Protein AF-A0A5N7ZE66-F1 (afdb_monomer_lite)

Radius of gyration: 21.34 Å; chains: 1; bounding box: 49×38×44 Å

Secondary structure (DSSP, 8-state):
-PPPPHHHHHHHHHHHHTT----PPP--SS--SS-S-TT-GGG-HHHHHHHHHHHHHTT---SS--S-TTTT---HHHHHHH--

Structure (mmCIF, N/CA/C/O backbone):
data_AF-A0A5N7ZE66-F1
#
_entry.id   AF-A0A5N7ZE66-F1
#
loop_
_atom_site.group_PDB
_atom_site.id
_atom_site.type_symbol
_atom_site.label_atom_id
_atom_site.label_alt_id
_atom_site.label_comp_id
_atom_site.label_asym_id
_atom_site.label_entity_id
_atom_site.label_seq_id
_atom_site.pdbx_PDB_ins_code
_atom_site.Cartn_x
_atom_site.Cartn_y
_atom_site.Cartn_z
_atom_site.occupancy
_atom_site.B_iso_or_equiv
_atom_site.auth_seq_id
_atom_site.auth_comp_id
_atom_site.auth_asym_id
_atom_site.auth_atom_id
_atom_site.pdbx_PDB_model_num
ATOM 1 N N . MET A 1 1 ? 25.614 20.403 -2.533 1.00 63.78 1 MET A N 1
ATOM 2 C CA . MET A 1 1 ? 24.746 19.270 -2.937 1.00 63.78 1 MET A CA 1
ATOM 3 C C . MET A 1 1 ? 25.580 17.998 -2.981 1.00 63.78 1 MET A C 1
ATOM 5 O O . MET A 1 1 ? 26.673 18.042 -3.531 1.00 63.78 1 MET A O 1
ATOM 9 N N . LYS A 1 2 ? 25.125 16.886 -2.387 1.00 81.00 2 LYS A N 1
ATOM 10 C CA . LYS A 1 2 ? 25.824 15.592 -2.513 1.00 81.00 2 LYS A CA 1
ATOM 11 C C . LYS A 1 2 ? 25.631 15.054 -3.938 1.00 81.00 2 LYS A C 1
ATOM 13 O O . LYS A 1 2 ? 24.515 15.092 -4.450 1.00 81.00 2 LYS A O 1
ATOM 18 N N . ARG A 1 3 ? 26.703 14.576 -4.577 1.00 88.12 3 ARG A N 1
ATOM 19 C CA . ARG A 1 3 ? 26.639 13.956 -5.911 1.00 88.12 3 ARG A CA 1
ATOM 20 C C . ARG A 1 3 ? 25.879 12.631 -5.815 1.00 88.12 3 ARG A C 1
ATOM 22 O O . ARG A 1 3 ? 26.128 11.851 -4.898 1.00 88.12 3 ARG A O 1
ATOM 29 N N . PHE A 1 4 ? 24.964 12.381 -6.748 1.00 92.81 4 PHE A N 1
ATOM 30 C CA . PHE A 1 4 ? 24.232 11.117 -6.794 1.00 92.81 4 PHE A CA 1
ATOM 31 C C . PHE A 1 4 ? 25.204 9.940 -7.044 1.00 92.81 4 PHE A C 1
ATOM 33 O O . PHE A 1 4 ? 26.106 10.083 -7.879 1.00 92.81 4 PHE A O 1
ATOM 40 N N . PRO A 1 5 ? 25.078 8.800 -6.334 1.00 96.69 5 PRO A N 1
ATOM 41 C CA . PRO A 1 5 ? 26.032 7.694 -6.442 1.00 96.69 5 PRO A CA 1
ATOM 42 C C . PRO A 1 5 ? 26.123 7.101 -7.856 1.00 96.69 5 PRO A C 1
ATOM 44 O O . PRO A 1 5 ? 25.113 6.730 -8.452 1.00 96.69 5 PRO A O 1
ATOM 47 N N . VAL A 1 6 ? 27.349 6.923 -8.363 1.00 96.44 6 VAL A N 1
ATOM 48 C CA . VAL A 1 6 ? 27.615 6.393 -9.720 1.00 96.44 6 VAL A CA 1
ATOM 49 C C . VAL A 1 6 ? 27.014 4.998 -9.925 1.00 96.44 6 VAL A C 1
ATOM 51 O O . VAL A 1 6 ? 26.451 4.717 -10.982 1.00 96.44 6 VAL A O 1
ATOM 54 N N . SER A 1 7 ? 27.065 4.140 -8.902 1.00 97.12 7 SER A N 1
ATOM 55 C CA . SER A 1 7 ? 26.487 2.790 -8.944 1.00 97.12 7 SER A CA 1
ATOM 56 C C . SER A 1 7 ? 24.966 2.795 -9.133 1.00 97.12 7 SER A C 1
ATOM 58 O O . SER A 1 7 ? 24.424 1.909 -9.794 1.00 97.12 7 SER A O 1
ATOM 60 N N . LEU A 1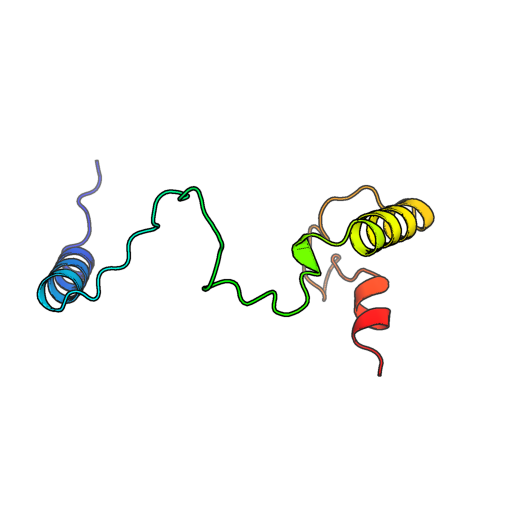 8 ? 24.270 3.798 -8.588 1.00 97.19 8 LEU A N 1
ATOM 61 C CA . LEU A 1 8 ? 22.831 3.966 -8.777 1.00 97.19 8 LEU A CA 1
ATOM 62 C C . LEU A 1 8 ? 22.523 4.538 -10.164 1.00 97.19 8 LEU A C 1
ATOM 64 O O . LEU A 1 8 ? 21.607 4.043 -10.820 1.00 97.19 8 LEU A O 1
ATOM 68 N N . SER A 1 9 ? 23.316 5.499 -10.654 1.00 96.56 9 SER A N 1
ATOM 69 C CA . SER A 1 9 ? 23.180 6.020 -12.024 1.00 96.56 9 SER A CA 1
ATOM 70 C C . SER A 1 9 ? 23.305 4.915 -13.071 1.00 96.56 9 SER A C 1
ATOM 72 O O . SER A 1 9 ? 22.472 4.828 -13.971 1.00 96.56 9 SER A O 1
ATOM 74 N N . ALA A 1 10 ? 24.299 4.034 -12.924 1.00 97.44 10 ALA A N 1
ATOM 75 C CA . ALA A 1 10 ? 24.518 2.922 -13.847 1.00 97.44 10 ALA A CA 1
ATOM 76 C C . ALA A 1 10 ? 23.326 1.944 -13.866 1.00 97.44 10 ALA A C 1
ATOM 78 O O . ALA A 1 10 ? 22.885 1.510 -14.930 1.00 97.44 10 ALA A O 1
ATOM 79 N N . LYS A 1 11 ? 22.739 1.640 -12.696 1.00 97.81 11 LYS A N 1
ATOM 80 C CA . LYS A 1 11 ? 21.530 0.802 -12.601 1.00 97.81 11 LYS A CA 1
ATOM 81 C C . LYS A 1 11 ? 20.321 1.454 -13.275 1.00 97.81 11 LYS A C 1
ATOM 83 O O . LYS A 1 11 ? 19.578 0.758 -13.961 1.00 97.81 11 LYS A O 1
ATOM 88 N N . LEU A 1 12 ? 20.127 2.765 -13.111 1.00 97.75 12 LEU A N 1
ATOM 89 C CA . LEU A 1 12 ? 19.049 3.494 -13.791 1.00 97.75 12 LEU A CA 1
ATOM 90 C C . LEU A 1 12 ? 19.225 3.456 -15.313 1.00 97.75 12 LEU A C 1
ATOM 92 O O . LEU A 1 12 ? 18.279 3.117 -16.015 1.00 97.75 12 LEU A O 1
ATOM 96 N N . GLN A 1 13 ? 20.440 3.707 -15.812 1.00 97.56 13 GLN A N 1
ATOM 97 C CA . GLN A 1 13 ? 20.755 3.626 -17.243 1.00 97.56 13 GLN A CA 1
ATOM 98 C C . GLN A 1 13 ? 20.480 2.234 -17.817 1.00 97.56 13 GLN A C 1
ATOM 100 O O . GLN A 1 13 ? 19.864 2.126 -18.873 1.00 97.56 13 GLN A O 1
ATOM 105 N N . SER A 1 14 ? 20.860 1.171 -17.100 1.00 98.19 14 SER A N 1
ATOM 106 C CA . SER A 1 14 ? 20.550 -0.206 -17.498 1.00 98.19 14 SER A CA 1
ATOM 107 C C . SER A 1 14 ? 19.041 -0.442 -17.626 1.00 98.19 14 SER A C 1
ATOM 109 O O . SER A 1 14 ? 18.607 -1.047 -18.602 1.00 98.19 14 SER A O 1
ATOM 111 N N . ARG A 1 15 ? 18.223 0.081 -16.698 1.00 98.19 15 ARG A N 1
ATOM 112 C CA . ARG A 1 15 ? 16.755 -0.020 -16.783 1.00 98.19 15 ARG A CA 1
ATOM 113 C C . ARG A 1 15 ? 16.186 0.770 -17.958 1.00 98.19 15 ARG A C 1
ATOM 115 O O . ARG A 1 15 ? 15.273 0.269 -18.608 1.00 98.19 15 ARG A O 1
ATOM 122 N N . THR A 1 16 ? 16.718 1.957 -18.244 1.00 98.12 16 THR A N 1
ATOM 123 C CA . THR A 1 16 ? 16.323 2.750 -19.418 1.00 98.12 16 THR A CA 1
ATOM 124 C C . THR A 1 16 ? 16.667 2.025 -20.717 1.00 98.12 16 THR A C 1
ATOM 126 O O . THR A 1 16 ? 15.811 1.918 -21.587 1.00 98.12 16 THR A O 1
ATOM 129 N N . ALA A 1 17 ? 17.878 1.469 -20.829 1.00 98.31 17 ALA A N 1
ATOM 130 C CA . ALA A 1 17 ? 18.355 0.783 -22.032 1.00 98.31 17 ALA A CA 1
ATOM 131 C C . ALA A 1 17 ? 17.499 -0.435 -22.421 1.00 98.31 17 ALA A C 1
ATOM 133 O O . ALA A 1 17 ? 17.402 -0.761 -23.599 1.00 98.31 17 ALA A O 1
ATOM 134 N N . VAL A 1 18 ? 16.860 -1.087 -21.443 1.00 98.25 18 VAL A N 1
ATOM 135 C CA . VAL A 1 18 ? 15.972 -2.243 -21.667 1.00 98.25 18 VAL A CA 1
ATOM 136 C C . VAL A 1 18 ? 14.481 -1.904 -21.532 1.00 98.25 18 VAL A C 1
ATOM 138 O O . VAL A 1 18 ? 13.665 -2.810 -21.396 1.00 98.25 18 VAL A O 1
ATOM 141 N N . ASN A 1 19 ? 14.106 -0.617 -21.530 1.00 97.06 19 ASN A N 1
ATOM 142 C CA . ASN A 1 19 ? 12.719 -0.148 -21.368 1.00 97.06 19 ASN A CA 1
ATOM 143 C C . ASN A 1 19 ? 12.000 -0.683 -20.107 1.00 97.06 19 ASN A C 1
ATOM 145 O O . ASN A 1 19 ? 10.779 -0.804 -20.072 1.00 97.06 19 ASN A O 1
ATOM 149 N N . ALA A 1 20 ? 12.750 -0.981 -19.042 1.00 97.62 20 ALA A N 1
ATOM 150 C CA . ALA A 1 20 ? 12.227 -1.464 -17.759 1.00 97.62 20 ALA A CA 1
ATOM 151 C C . ALA A 1 20 ? 12.211 -0.377 -16.671 1.00 97.62 20 ALA A C 1
ATOM 153 O O . ALA A 1 20 ? 11.939 -0.658 -15.495 1.00 97.62 20 ALA A O 1
ATOM 154 N N . LEU A 1 21 ? 12.556 0.865 -17.022 1.00 97.94 21 LEU A N 1
ATOM 155 C CA . LEU A 1 21 ? 12.442 1.988 -16.104 1.00 97.94 21 LEU A CA 1
ATOM 156 C C . LEU A 1 21 ? 10.961 2.332 -15.922 1.00 97.94 21 LEU A C 1
ATOM 158 O O . LEU A 1 21 ? 10.310 2.842 -16.828 1.00 97.94 21 LEU A O 1
ATOM 162 N N . ARG A 1 22 ? 10.431 2.048 -14.731 1.00 96.75 22 ARG A N 1
ATOM 163 C CA . ARG A 1 22 ? 9.043 2.360 -14.386 1.00 96.75 22 ARG A CA 1
ATOM 164 C C . ARG A 1 22 ? 8.892 3.844 -14.089 1.00 96.75 22 ARG A C 1
ATOM 166 O O . ARG A 1 22 ? 9.726 4.432 -13.403 1.00 96.75 22 ARG A O 1
ATOM 173 N N . GLN A 1 23 ? 7.786 4.402 -14.550 1.00 94.88 23 GLN A N 1
ATOM 174 C CA . GLN A 1 23 ? 7.336 5.744 -14.217 1.00 94.88 23 GLN A CA 1
ATOM 175 C C . GLN A 1 23 ? 5.899 5.644 -13.720 1.00 94.88 23 GLN A C 1
ATOM 177 O O . GLN A 1 23 ? 5.146 4.782 -14.175 1.00 94.88 23 GLN A O 1
ATOM 182 N N . LEU A 1 24 ? 5.538 6.490 -12.758 1.00 94.69 24 LEU A N 1
ATOM 183 C CA . LE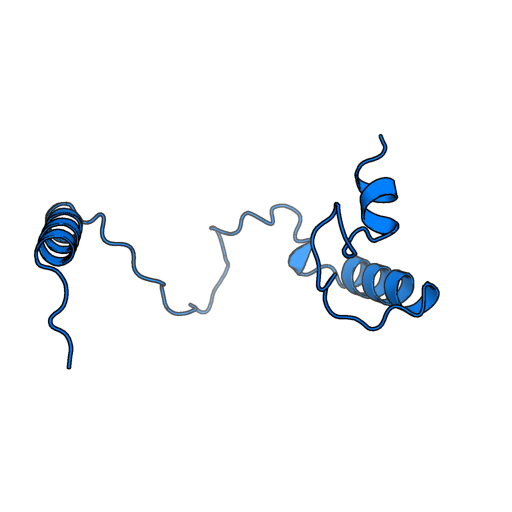U A 1 24 ? 4.156 6.589 -12.314 1.00 94.69 24 LEU A CA 1
ATOM 184 C C . LEU A 1 24 ? 3.370 7.315 -13.417 1.00 94.69 24 LEU A C 1
ATOM 186 O O . LEU A 1 24 ? 3.722 8.454 -13.726 1.00 94.69 24 LEU A O 1
ATOM 190 N N . PRO A 1 25 ? 2.369 6.680 -14.050 1.00 89.50 25 PRO A N 1
ATOM 191 C CA . PRO A 1 25 ? 1.571 7.361 -15.054 1.00 89.50 25 PRO A CA 1
ATOM 192 C C . PRO A 1 25 ? 0.712 8.438 -14.392 1.00 89.50 25 PRO A C 1
ATOM 194 O O . PRO A 1 25 ? 0.257 8.280 -13.258 1.00 89.50 25 PRO A O 1
ATOM 197 N N . GLU A 1 26 ? 0.440 9.512 -15.126 1.00 90.75 26 GLU A N 1
ATOM 198 C CA . GLU A 1 26 ? -0.612 10.444 -14.735 1.00 90.75 26 GLU A CA 1
ATOM 199 C C . GLU A 1 26 ? -1.968 9.736 -14.722 1.00 90.75 26 GLU A C 1
ATOM 201 O O . GLU A 1 26 ? -2.228 8.813 -15.505 1.00 90.75 26 GLU A O 1
ATOM 206 N N . GLN A 1 27 ? -2.848 10.183 -13.830 1.00 86.19 27 GLN A N 1
ATOM 207 C CA . GLN A 1 27 ? -4.194 9.648 -13.746 1.00 86.19 27 GLN A CA 1
ATOM 208 C C . GLN A 1 27 ? -4.952 9.961 -15.040 1.00 86.19 27 GLN A C 1
ATOM 210 O O . GLN A 1 27 ? -5.215 11.117 -15.373 1.00 86.19 27 GLN A O 1
ATOM 215 N N . LYS A 1 28 ? -5.320 8.915 -15.779 1.00 86.00 28 LYS A N 1
ATOM 216 C CA . LYS A 1 28 ? -6.094 9.042 -17.015 1.00 86.00 28 LYS A CA 1
ATOM 217 C C . LYS A 1 28 ? -7.588 9.040 -16.704 1.00 86.00 28 LYS A C 1
ATOM 219 O O . LYS A 1 28 ? -8.049 8.318 -15.823 1.00 86.00 28 LYS A O 1
ATOM 224 N N . LYS A 1 29 ? -8.357 9.823 -17.463 1.00 87.69 29 LYS A N 1
ATOM 225 C CA . LYS A 1 29 ? -9.823 9.709 -17.498 1.00 87.69 29 LYS A CA 1
ATOM 226 C C . LYS A 1 29 ? -10.197 8.453 -18.295 1.00 87.69 29 LYS A C 1
ATOM 228 O O . LYS A 1 29 ? -9.624 8.232 -19.359 1.00 87.69 29 LYS A O 1
ATOM 233 N N . GLY A 1 30 ? -11.145 7.653 -17.809 1.00 90.00 30 GLY A N 1
ATOM 234 C CA . GLY A 1 30 ? -11.624 6.455 -18.507 1.00 90.00 30 GLY A CA 1
ATOM 235 C C . GLY A 1 30 ? -11.992 5.305 -17.573 1.00 90.00 30 GLY A C 1
ATOM 236 O O . GLY A 1 30 ? -12.044 5.471 -16.355 1.00 90.00 30 GLY A O 1
ATOM 237 N N . VAL A 1 31 ? -12.258 4.141 -18.167 1.00 90.50 31 VAL A N 1
ATOM 238 C CA . VAL A 1 31 ? -12.506 2.886 -17.442 1.00 90.50 31 VAL A CA 1
ATOM 239 C C . VAL A 1 31 ? -11.166 2.246 -17.072 1.00 90.50 31 VAL A C 1
ATOM 241 O O . VAL A 1 31 ? -10.267 2.156 -17.907 1.00 90.50 31 VAL A O 1
ATOM 244 N N . ASP A 1 32 ? -11.036 1.811 -15.820 1.00 90.44 32 ASP A N 1
ATOM 245 C CA . ASP A 1 32 ? -9.840 1.145 -15.305 1.00 90.44 32 ASP A CA 1
ATOM 246 C C . ASP A 1 32 ? -9.919 -0.370 -15.544 1.00 90.44 32 ASP A C 1
ATOM 248 O O . ASP A 1 32 ? -10.772 -1.045 -14.974 1.00 90.44 32 ASP A O 1
ATOM 252 N N . PHE A 1 33 ? -9.019 -0.889 -16.382 1.00 92.62 33 PHE A N 1
ATOM 253 C CA . PHE A 1 33 ? -8.878 -2.321 -16.688 1.00 92.62 33 PHE A CA 1
ATOM 254 C C . PHE A 1 33 ? -7.678 -2.975 -15.986 1.00 92.62 33 PHE A C 1
ATOM 256 O O . PHE A 1 33 ? -7.354 -4.127 -16.259 1.00 92.62 33 PHE A O 1
ATOM 263 N N . SER A 1 34 ? -6.978 -2.231 -15.131 1.00 93.38 34 SER A N 1
ATOM 264 C CA . SER A 1 34 ? -5.727 -2.652 -14.490 1.00 93.38 34 SER A CA 1
ATOM 265 C C . SER A 1 34 ? -5.829 -2.794 -12.973 1.00 93.38 34 SER A C 1
ATOM 267 O O . SER A 1 34 ? -4.913 -3.331 -12.352 1.00 93.38 34 SER A O 1
ATOM 269 N N . SER A 1 35 ? -6.921 -2.311 -12.374 1.00 92.81 35 SER A N 1
ATOM 270 C CA . SER A 1 35 ? -7.188 -2.481 -10.948 1.00 92.81 35 SER A CA 1
ATOM 271 C C . SER A 1 35 ? -7.275 -3.957 -10.559 1.00 92.81 35 SER A C 1
ATOM 273 O O . SER A 1 35 ? -7.888 -4.765 -11.253 1.00 92.81 35 SER A O 1
ATOM 275 N N . ASN A 1 36 ? -6.730 -4.277 -9.385 1.00 96.62 36 ASN A N 1
ATOM 276 C CA . ASN A 1 36 ? -6.909 -5.578 -8.738 1.00 96.62 36 ASN A CA 1
ATOM 277 C C . ASN A 1 36 ? -8.183 -5.635 -7.869 1.00 96.62 36 ASN A C 1
ATOM 279 O O . ASN A 1 36 ? -8.446 -6.652 -7.230 1.00 96.62 36 ASN A O 1
ATOM 283 N N . ASP A 1 37 ? -8.972 -4.556 -7.808 1.00 96.31 37 ASP A N 1
ATOM 284 C CA . ASP A 1 37 ? -10.269 -4.531 -7.123 1.00 96.31 37 ASP A CA 1
ATOM 285 C C . ASP A 1 37 ? -11.365 -5.155 -8.001 1.00 96.31 37 ASP A C 1
ATOM 287 O O . ASP A 1 37 ? -12.233 -4.470 -8.543 1.00 96.31 37 ASP A O 1
ATOM 291 N N . TYR A 1 38 ? -11.301 -6.478 -8.166 1.00 95.12 38 TYR A N 1
ATOM 292 C CA . TYR A 1 38 ? -12.201 -7.232 -9.046 1.00 95.12 38 TYR A CA 1
ATOM 293 C C . TYR A 1 38 ? -13.679 -7.146 -8.647 1.00 95.12 38 TYR A C 1
ATOM 295 O O . TYR A 1 38 ? -14.554 -7.283 -9.498 1.00 95.12 38 TYR A O 1
ATOM 303 N N . LEU A 1 39 ? -13.958 -6.941 -7.357 1.00 96.44 39 LEU A N 1
ATOM 304 C CA . LEU A 1 39 ? -15.316 -6.903 -6.805 1.00 96.44 39 LEU A CA 1
ATOM 305 C C . LEU A 1 39 ? -15.824 -5.472 -6.576 1.00 96.44 39 LEU A C 1
ATOM 307 O O . LEU A 1 39 ? -16.954 -5.289 -6.128 1.00 96.44 39 LEU A O 1
ATOM 311 N N . GLY A 1 40 ? -15.010 -4.455 -6.872 1.00 95.00 40 GLY A N 1
ATOM 312 C CA . GLY A 1 40 ? -15.376 -3.053 -6.671 1.00 95.00 40 GLY A CA 1
ATOM 313 C C . GLY A 1 40 ? -15.498 -2.646 -5.198 1.00 95.00 40 GLY A C 1
ATOM 314 O O . GLY A 1 40 ? -16.164 -1.656 -4.884 1.00 95.00 40 GLY A O 1
ATOM 315 N N . PHE A 1 41 ? -14.890 -3.393 -4.274 1.00 97.25 41 PHE A N 1
ATOM 316 C CA . PHE A 1 41 ? -14.998 -3.139 -2.838 1.00 97.25 41 PHE A CA 1
ATOM 317 C C . PHE A 1 41 ? -14.322 -1.839 -2.414 1.00 97.25 41 PHE A C 1
ATOM 319 O O . PHE A 1 41 ? -14.790 -1.213 -1.463 1.00 97.25 41 PHE A O 1
ATOM 326 N N . ALA A 1 42 ? -13.314 -1.361 -3.149 1.00 95.44 42 ALA A N 1
ATOM 327 C CA . ALA A 1 42 ? -12.685 -0.071 -2.871 1.00 95.44 42 ALA A CA 1
ATOM 328 C C . ALA A 1 42 ? -13.650 1.114 -3.060 1.00 95.44 42 ALA A C 1
ATOM 330 O O . ALA A 1 42 ? -13.394 2.200 -2.544 1.00 95.44 42 ALA A O 1
ATOM 331 N N . ARG A 1 43 ? -14.759 0.921 -3.789 1.00 93.94 43 ARG A N 1
ATOM 332 C CA . ARG A 1 43 ? -15.809 1.932 -4.012 1.00 93.94 43 ARG A CA 1
ATOM 333 C C . ARG A 1 43 ? -17.119 1.606 -3.294 1.00 93.94 43 ARG A C 1
ATOM 335 O O . ARG A 1 43 ? -18.109 2.305 -3.491 1.00 93.94 43 ARG A O 1
ATOM 342 N N . SER A 1 44 ? -17.151 0.543 -2.493 1.00 97.88 44 SER A N 1
ATOM 343 C CA . SER A 1 44 ? -18.364 0.112 -1.805 1.00 97.88 44 SER A CA 1
ATOM 344 C C . SER A 1 44 ? -18.696 1.055 -0.652 1.00 97.88 44 SER A C 1
ATOM 346 O O . SER A 1 44 ? -18.046 1.040 0.395 1.00 97.88 44 SER A O 1
ATOM 348 N N . GLU A 1 45 ? -19.750 1.850 -0.828 1.00 97.75 45 GLU A N 1
ATOM 349 C CA . GLU A 1 45 ? -20.253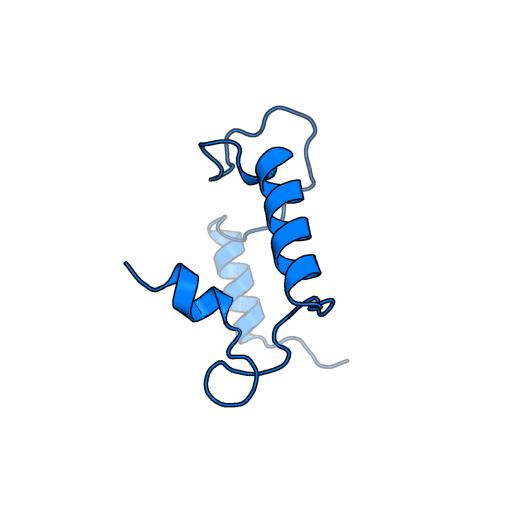 2.750 0.211 1.00 97.75 45 GLU A CA 1
ATOM 350 C C . GLU A 1 45 ? -20.677 1.982 1.472 1.0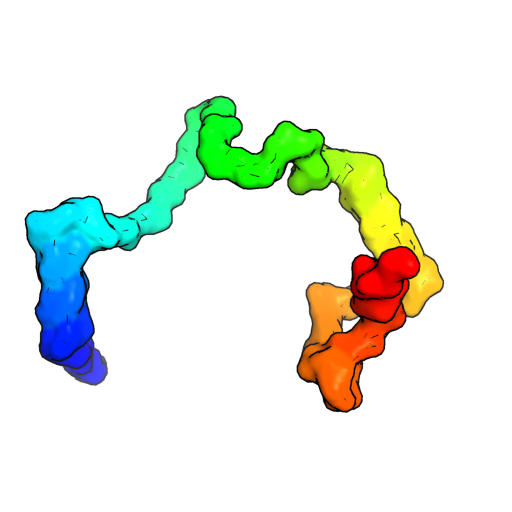0 97.75 45 GLU A C 1
ATOM 352 O O . GLU A 1 45 ? -20.388 2.407 2.589 1.00 97.75 45 GLU A O 1
ATOM 357 N N . LEU A 1 46 ? -21.277 0.800 1.305 1.00 97.75 46 LEU A N 1
ATOM 358 C CA . LEU A 1 46 ? -21.658 -0.064 2.421 1.00 97.75 46 LEU A CA 1
ATOM 359 C C . LEU A 1 46 ? -20.446 -0.457 3.279 1.00 97.75 46 LEU A C 1
ATOM 361 O O . LEU A 1 46 ? -20.524 -0.417 4.507 1.00 97.75 46 LEU A O 1
ATOM 365 N N . LEU A 1 47 ? -19.332 -0.850 2.648 1.00 96.94 47 LEU A N 1
ATOM 366 C CA . LEU A 1 47 ? -18.111 -1.211 3.376 1.00 96.94 47 LEU A CA 1
ATOM 367 C C . LEU A 1 47 ? -17.501 0.007 4.067 1.00 96.94 47 LEU A C 1
ATOM 369 O O . LEU A 1 47 ? -17.113 -0.093 5.229 1.00 96.94 47 LEU A O 1
ATOM 373 N N . PHE A 1 48 ? -17.477 1.155 3.387 1.00 96.06 48 PHE A N 1
ATOM 374 C CA . PHE A 1 48 ? -17.005 2.411 3.964 1.00 96.06 48 PHE A CA 1
ATOM 375 C C . PHE A 1 48 ? -17.782 2.779 5.237 1.00 96.06 48 PHE A C 1
ATOM 377 O O . PHE A 1 48 ? -17.183 3.012 6.288 1.00 96.06 48 PHE A O 1
ATOM 384 N N . GLN A 1 49 ? -19.116 2.761 5.172 1.00 96.12 49 GLN A N 1
ATOM 385 C CA . GLN A 1 49 ? -19.979 3.088 6.308 1.00 96.12 49 GLN A CA 1
ATOM 386 C C . GLN A 1 49 ? -19.813 2.087 7.461 1.00 96.12 49 GLN A C 1
ATOM 388 O O . GLN A 1 49 ? -19.696 2.497 8.617 1.00 96.12 49 GLN A O 1
ATOM 393 N N . LYS A 1 50 ? -19.750 0.780 7.167 1.00 94.81 50 LYS A N 1
ATOM 394 C CA . LYS A 1 50 ? -19.536 -0.254 8.193 1.00 94.81 50 LYS A CA 1
ATOM 395 C C . LYS A 1 50 ? -18.190 -0.098 8.896 1.00 94.81 50 LYS A C 1
ATOM 397 O O . LYS A 1 50 ? -18.152 -0.126 10.122 1.00 94.81 50 LYS A O 1
ATOM 402 N N . ALA A 1 51 ? -17.111 0.116 8.144 1.00 91.62 51 ALA A N 1
ATOM 403 C CA . ALA A 1 51 ? -15.782 0.321 8.716 1.00 91.62 51 ALA A CA 1
ATOM 404 C C . ALA A 1 51 ? -15.743 1.562 9.627 1.00 91.62 51 ALA A C 1
ATOM 406 O O . ALA A 1 51 ? -15.231 1.496 10.745 1.00 91.62 51 ALA A O 1
ATOM 407 N N . ALA A 1 52 ? -16.352 2.672 9.192 1.00 90.44 52 ALA A N 1
ATOM 408 C CA . ALA A 1 52 ? -16.445 3.893 9.991 1.00 90.44 52 ALA A CA 1
ATOM 409 C C . ALA A 1 52 ? -17.248 3.691 11.290 1.00 90.44 52 ALA A C 1
ATOM 411 O O . ALA A 1 52 ? -16.846 4.174 12.353 1.00 90.44 52 ALA A O 1
ATOM 412 N N . ALA A 1 53 ? -18.359 2.949 11.228 1.00 91.81 53 ALA A N 1
ATOM 413 C CA . ALA A 1 53 ? -19.172 2.631 12.399 1.00 91.81 53 ALA A CA 1
ATOM 414 C C . ALA A 1 53 ? -18.415 1.745 13.403 1.00 91.81 53 ALA A C 1
ATOM 416 O O . ALA A 1 53 ? -18.434 2.036 14.598 1.00 91.81 53 ALA A O 1
ATOM 417 N N . MET A 1 54 ? -17.700 0.718 12.927 1.00 89.00 54 MET A N 1
ATOM 418 C CA . MET A 1 54 ? -16.892 -0.170 13.776 1.00 89.00 54 MET A CA 1
ATOM 419 C C . MET A 1 54 ? -15.809 0.596 14.546 1.00 89.00 54 MET A C 1
ATOM 421 O O . MET A 1 54 ? -15.668 0.416 15.754 1.00 89.00 54 MET A O 1
ATOM 425 N N . LEU A 1 55 ? -15.087 1.500 13.875 1.00 86.75 55 LEU A N 1
ATOM 426 C CA . LEU A 1 55 ? -14.073 2.343 14.522 1.00 86.75 55 LEU A CA 1
ATOM 427 C C . LEU A 1 55 ? -14.688 3.278 15.571 1.00 86.75 55 LEU A C 1
ATOM 429 O O . LEU A 1 55 ? -14.169 3.413 16.681 1.00 86.75 55 LEU A O 1
ATOM 433 N N . SER A 1 56 ? -15.834 3.878 15.238 1.00 86.94 56 SER A N 1
ATOM 434 C CA . SER A 1 56 ? -16.546 4.801 16.126 1.00 86.94 56 SER A CA 1
ATOM 435 C C . SER A 1 56 ? -17.055 4.110 17.397 1.00 86.94 56 SER A C 1
ATOM 437 O O . SER A 1 56 ? -16.968 4.689 18.478 1.00 86.94 56 SER A O 1
ATOM 439 N N . GLN A 1 57 ? -17.537 2.864 17.295 1.00 86.06 57 GLN A N 1
ATOM 440 C CA . GLN A 1 57 ? -18.008 2.076 18.443 1.00 86.06 57 GLN A CA 1
ATOM 441 C C . GLN A 1 57 ? -16.902 1.739 19.449 1.00 86.06 57 GLN A C 1
ATOM 443 O O . GLN A 1 57 ? -17.182 1.626 20.639 1.00 86.06 57 GLN A O 1
ATOM 448 N N . GLN A 1 58 ? -15.651 1.613 19.003 1.00 79.88 58 GLN A N 1
ATOM 449 C CA . GLN A 1 58 ? -14.510 1.374 19.892 1.00 79.88 58 GLN A CA 1
ATOM 450 C C . GLN A 1 58 ? -13.862 2.669 20.408 1.00 79.88 58 GLN A C 1
ATOM 452 O O . GLN A 1 58 ? -12.777 2.621 20.986 1.00 79.88 58 GLN A O 1
ATOM 457 N N . HIS A 1 59 ? -14.501 3.829 20.195 1.00 78.81 59 HIS A N 1
ATOM 458 C CA . HIS A 1 59 ? -13.946 5.157 20.490 1.00 78.81 59 HIS A CA 1
ATOM 459 C C . HIS A 1 5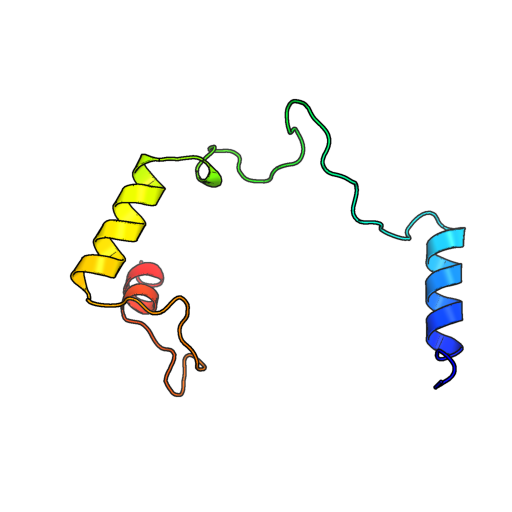9 ? -12.545 5.375 19.896 1.00 78.81 59 HIS A C 1
ATOM 461 O O . HIS A 1 59 ? -11.773 6.205 20.380 1.00 78.81 59 HIS A O 1
ATOM 467 N N . ASN A 1 60 ? -12.206 4.636 18.836 1.00 73.56 60 ASN A N 1
ATOM 468 C CA . ASN A 1 60 ? -10.894 4.701 18.231 1.00 73.56 60 ASN A CA 1
ATOM 469 C C . ASN A 1 60 ? -10.920 5.672 17.052 1.00 73.56 60 ASN A C 1
ATOM 471 O O . ASN A 1 60 ? -11.312 5.330 15.939 1.00 73.56 60 ASN A O 1
ATOM 475 N N . THR A 1 61 ? -10.489 6.901 17.315 1.00 75.81 61 THR A N 1
ATOM 476 C CA . THR A 1 61 ? -10.365 7.966 16.313 1.00 75.81 61 THR A CA 1
ATOM 477 C C . THR A 1 61 ? -8.957 8.056 15.717 1.00 75.81 61 THR A C 1
ATOM 479 O O . THR A 1 61 ? -8.666 8.975 14.951 1.00 75.81 61 THR A O 1
ATOM 482 N N . HIS A 1 62 ? -8.060 7.123 16.056 1.00 78.56 62 HIS A N 1
ATOM 483 C CA . HIS A 1 62 ? -6.692 7.131 15.555 1.00 78.56 62 HIS A CA 1
ATOM 484 C C . HIS A 1 62 ? -6.635 6.566 14.133 1.00 78.56 62 HIS A C 1
ATOM 486 O O . HIS A 1 62 ? -7.111 5.468 13.858 1.00 78.56 62 HIS A O 1
ATOM 492 N N . ASN A 1 63 ? -5.956 7.281 13.234 1.00 80.62 63 ASN A N 1
ATOM 493 C CA . ASN A 1 63 ? -5.786 6.868 11.834 1.00 80.62 63 ASN A CA 1
ATOM 494 C C . ASN A 1 63 ? -4.828 5.675 11.641 1.00 80.62 63 ASN A C 1
ATOM 496 O O . ASN A 1 63 ? -4.637 5.205 10.522 1.00 80.62 63 ASN A O 1
ATOM 500 N N . GLY A 1 64 ? -4.177 5.201 12.702 1.00 85.06 64 GLY A N 1
ATOM 501 C CA . GLY A 1 64 ? -3.246 4.083 12.640 1.00 85.06 64 GLY A CA 1
ATOM 502 C C . GLY A 1 64 ? -2.823 3.619 14.026 1.00 85.06 64 GLY A C 1
ATOM 503 O O . GLY A 1 64 ? -3.070 4.290 15.023 1.00 85.06 64 GLY A O 1
ATOM 504 N N . ALA A 1 65 ? -2.151 2.472 14.079 1.00 88.44 65 ALA A N 1
ATOM 505 C CA . ALA A 1 65 ? -1.793 1.810 15.332 1.00 88.44 65 ALA A CA 1
ATOM 506 C C . ALA A 1 65 ? -0.621 2.456 16.098 1.00 88.44 65 ALA A C 1
ATOM 508 O O . ALA A 1 65 ? -0.344 2.035 17.213 1.00 88.44 65 ALA A O 1
ATOM 509 N N . THR A 1 66 ? 0.093 3.414 15.483 1.00 89.56 66 THR A N 1
ATOM 510 C CA . THR A 1 66 ? 1.236 4.194 16.028 1.00 89.56 66 THR A CA 1
ATOM 511 C C . THR A 1 66 ? 2.412 3.403 16.634 1.00 89.56 66 THR A C 1
ATOM 513 O O . THR A 1 66 ? 3.405 4.003 17.039 1.00 89.56 66 THR A O 1
ATOM 516 N N . GLY A 1 67 ? 2.371 2.069 16.615 1.00 91.31 67 GLY A N 1
ATOM 517 C CA . GLY A 1 67 ? 3.424 1.181 17.093 1.00 91.31 67 GLY A CA 1
ATOM 518 C C . GLY A 1 67 ? 3.407 -0.181 16.402 1.00 91.31 67 GLY A C 1
ATOM 519 O O . GLY A 1 67 ? 2.555 -0.472 15.564 1.00 91.31 67 GLY A O 1
ATOM 520 N N . SER A 1 68 ? 4.379 -1.028 16.739 1.00 95.00 68 SER A N 1
ATOM 521 C CA . SER A 1 68 ? 4.433 -2.403 16.237 1.00 95.00 68 SER A CA 1
ATOM 522 C C . SER A 1 68 ? 3.439 -3.305 16.973 1.00 95.00 68 SER A C 1
ATOM 524 O O . SER A 1 68 ? 3.076 -3.034 18.121 1.00 95.00 68 SER A O 1
ATOM 526 N N . ARG A 1 69 ? 3.061 -4.423 16.337 1.00 93.56 69 ARG A N 1
ATOM 527 C CA . ARG A 1 69 ? 2.160 -5.442 16.908 1.00 93.56 69 ARG A CA 1
ATOM 528 C C . ARG A 1 69 ? 2.636 -5.986 18.261 1.00 93.56 69 ARG A C 1
ATOM 530 O O . ARG A 1 69 ? 1.814 -6.363 19.075 1.00 93.56 69 ARG A O 1
ATOM 537 N N . LEU A 1 70 ? 3.944 -6.030 18.520 1.00 95.06 70 LEU A N 1
ATOM 538 C CA . LEU A 1 70 ? 4.471 -6.551 19.787 1.00 95.06 70 LEU A CA 1
ATOM 539 C C . LEU A 1 70 ? 4.416 -5.529 20.934 1.00 95.06 70 LEU A C 1
ATOM 541 O O . LEU A 1 70 ? 4.359 -5.927 22.091 1.00 95.06 70 LEU A O 1
ATOM 545 N N . LEU A 1 71 ? 4.488 -4.229 20.631 1.00 93.75 71 LEU A N 1
ATOM 546 C CA . LEU A 1 71 ? 4.719 -3.200 21.650 1.00 93.75 71 LEU A CA 1
ATOM 547 C C . LEU A 1 71 ? 3.436 -2.476 22.057 1.00 93.75 71 LEU A C 1
ATOM 549 O O . LEU A 1 71 ? 3.036 -2.526 23.213 1.00 93.75 71 LEU A O 1
ATOM 553 N N . SER A 1 72 ? 2.813 -1.773 21.115 1.00 89.50 72 SER A N 1
ATOM 554 C CA . SER A 1 72 ? 1.670 -0.894 21.408 1.00 89.50 72 SER A CA 1
ATOM 555 C C . SER A 1 72 ? 0.655 -0.804 20.275 1.00 89.50 72 SER A C 1
ATOM 557 O O . SER A 1 72 ? -0.427 -0.263 20.466 1.00 89.50 72 SER A O 1
ATOM 559 N N . GLY A 1 73 ? 0.976 -1.347 19.101 1.00 91.31 73 GLY A N 1
ATOM 560 C CA . GLY A 1 73 ? 0.131 -1.272 17.919 1.00 91.31 73 GLY A CA 1
ATOM 561 C C . GLY A 1 73 ? -0.673 -2.538 17.666 1.00 91.31 73 GLY A C 1
ATOM 562 O O . GLY A 1 73 ? -0.859 -2.888 16.507 1.00 91.31 73 GLY A O 1
ATOM 563 N N . ASN A 1 74 ? -1.091 -3.273 18.699 1.00 90.94 74 ASN A N 1
ATOM 564 C CA . ASN A 1 74 ? -1.912 -4.476 18.532 1.00 90.94 74 ASN A CA 1
ATOM 565 C C . ASN A 1 74 ? -3.394 -4.172 18.770 1.00 90.94 74 ASN A C 1
ATOM 567 O O . ASN A 1 74 ? -3.912 -4.384 19.862 1.00 90.94 74 ASN A O 1
ATOM 571 N N . HIS A 1 75 ? -4.063 -3.639 17.752 1.00 88.12 75 HIS A N 1
ATOM 572 C CA . HIS A 1 75 ? -5.490 -3.344 17.815 1.00 88.12 75 HIS A CA 1
ATOM 573 C C . HIS A 1 75 ? -6.335 -4.627 17.864 1.00 88.12 75 HIS A C 1
ATOM 575 O O . HIS A 1 75 ? -5.997 -5.616 17.214 1.00 88.12 75 HIS A O 1
ATOM 581 N N . THR A 1 76 ? -7.468 -4.588 18.566 1.00 87.19 76 THR A N 1
ATOM 582 C CA . THR A 1 76 ? -8.384 -5.728 18.754 1.00 87.19 76 THR A CA 1
ATOM 583 C C . THR A 1 76 ? -8.848 -6.327 17.425 1.00 87.19 76 THR A C 1
ATOM 585 O O . THR A 1 76 ? -8.762 -7.537 17.234 1.00 87.19 76 THR A O 1
ATOM 588 N N . PHE A 1 77 ? -9.201 -5.472 16.455 1.00 88.50 77 PHE A N 1
ATOM 589 C CA . PHE A 1 77 ? -9.593 -5.906 15.106 1.00 88.50 77 PHE A CA 1
ATOM 590 C C . PHE A 1 77 ? -8.549 -6.755 14.371 1.00 88.50 77 PHE A C 1
ATOM 592 O O . PHE A 1 77 ? -8.920 -7.467 13.444 1.00 88.50 77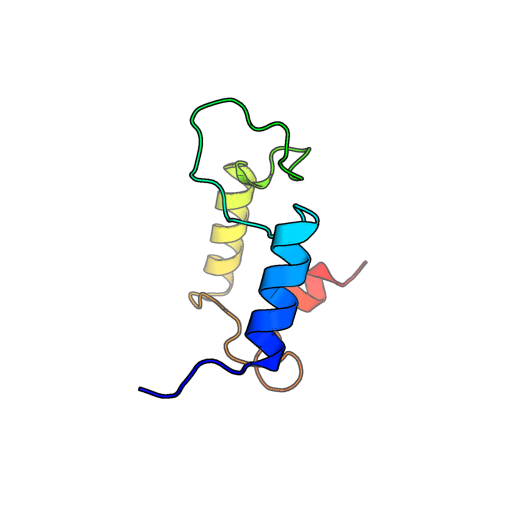 PHE A O 1
ATOM 599 N N . TYR A 1 78 ? -7.262 -6.701 14.733 1.00 90.69 78 TYR A N 1
ATOM 600 C CA . TYR A 1 78 ? -6.269 -7.558 14.084 1.00 90.69 78 TYR A CA 1
ATOM 601 C C . TYR A 1 78 ? -6.482 -9.023 14.435 1.00 90.69 78 TYR A C 1
ATOM 603 O O . TYR A 1 78 ? -6.517 -9.838 13.523 1.00 90.69 78 TYR A O 1
ATOM 611 N N . ALA A 1 79 ? -6.698 -9.335 15.715 1.00 91.19 79 ALA A N 1
ATOM 612 C CA . ALA A 1 79 ? -7.019 -10.695 16.134 1.00 91.19 79 ALA A CA 1
ATOM 613 C C . ALA A 1 79 ? -8.347 -11.148 15.511 1.00 91.19 79 ALA A C 1
ATOM 615 O O . ALA A 1 79 ? -8.380 -12.167 14.836 1.00 91.19 79 ALA A O 1
ATOM 616 N N . GLU A 1 80 ? -9.396 -10.322 15.603 1.00 91.25 80 GLU A N 1
ATOM 617 C CA . GLU A 1 80 ? -10.713 -10.643 15.025 1.00 91.25 80 GLU A CA 1
ATOM 618 C C . GLU A 1 80 ? -10.668 -10.916 13.510 1.00 91.25 80 GLU A C 1
ATOM 620 O O . GLU A 1 80 ? -11.447 -11.717 13.006 1.00 91.25 80 GLU A O 1
ATOM 625 N N . THR A 1 81 ? -9.776 -10.246 12.772 1.00 92.25 81 THR A N 1
ATOM 626 C CA . THR A 1 81 ? -9.618 -10.449 11.320 1.00 92.25 81 THR A CA 1
ATOM 627 C C . THR A 1 81 ? -8.732 -11.655 10.989 1.00 92.25 81 THR A C 1
ATOM 629 O O . THR A 1 81 ? -8.857 -12.237 9.912 1.00 92.25 81 THR A O 1
ATOM 632 N N . GLU A 1 82 ? -7.786 -11.992 11.866 1.00 95.25 82 GLU A N 1
ATOM 633 C CA . GLU A 1 82 ? -6.845 -13.104 11.687 1.00 95.25 82 GLU A CA 1
ATOM 634 C C . GLU A 1 82 ? -7.441 -14.450 12.120 1.00 95.25 82 GLU A C 1
ATOM 636 O O . GLU A 1 82 ? -7.062 -15.489 11.566 1.00 95.25 82 GLU A O 1
ATOM 641 N N . ASP A 1 83 ? -8.379 -14.423 13.067 1.00 91.75 83 ASP A N 1
ATOM 642 C CA . ASP A 1 83 ? -9.106 -15.591 13.547 1.00 91.75 83 ASP A CA 1
ATOM 643 C C . ASP A 1 83 ? -10.001 -16.166 12.429 1.00 91.75 83 ASP A C 1
ATOM 645 O O . ASP A 1 83 ? -10.722 -15.447 11.734 1.00 91.75 83 ASP A O 1
ATOM 649 N N . ARG A 1 84 ? -9.908 -17.487 12.223 1.00 64.56 84 ARG A N 1
ATOM 650 C CA . ARG A 1 84 ? -10.637 -18.248 11.193 1.00 64.56 84 ARG A CA 1
ATOM 651 C C . ARG A 1 84 ? -11.775 -19.063 11.779 1.00 64.56 84 ARG A C 1
ATOM 653 O O . ARG A 1 84 ? -11.551 -19.687 12.839 1.00 64.56 84 ARG A O 1
#

Foldseek 3Di:
DDDDDPVVVVVQVVCVVVVNNDDDDDDDPDDDPPDPPPVCVVVDPVNVVVVVVVCVVVVNPDPAQPDDCVPGSVDPVVCVVVPD

pLDDT: mean 91.4, std 7.0, range [63.78, 98.31]

Sequence (84 aa):
MKRFPVSLSAKLQSRTAVNALRQLPEQKKGVDFSSNDYLGFARSELLFQKAAAMLSQQHNTHNGATGSRLLSGNHTFYAETEDR